Protein AF-A0A2M8FCC1-F1 (afdb_monomer)

Sequence (97 aa):
VIFDVILLGAVLIDGLYLRLGNDFVYLLVPILWIFVQRYFRFTSRKTFIVGISMLLFPPVFLQFNLGQIAENMAVWAYLFLVAGTIQILLELKGSER

pLDDT: mean 80.87, std 10.04, range [47.75, 93.06]

Solvent-accessible surface area (backbone atoms only — not comparable to full-atom values): 5156 Å² total; per-residue (Å²): 106,72,66,56,53,52,52,50,47,51,52,51,47,36,32,73,69,45,87,68,87,44,70,63,58,74,51,50,52,47,52,51,49,48,52,51,35,61,75,69,70,55,62,34,67,57,40,37,52,52,14,58,56,34,56,60,46,24,67,57,30,46,75,72,70,35,54,70,43,16,50,42,26,44,52,51,15,50,48,30,43,52,38,18,53,51,40,46,54,52,52,55,62,58,71,78,110

Foldseek 3Di:
DVVVVVLVVVLLCCLPPDPCPPVVVLPPSLVVVLVVCVVVVPALVVLLVVLVVLLVVLVVCVVVVNNSSSVSSPSVSVSSVVSSVVNVVVVVVVVVD

Secondary structure (DSSP, 8-state):
-HHHHHHHHHHHHHHHT-----HHHHHHHHHHHHHHHHHTT--HHHHHHHHHHHTTHHHHHHHTT-HHHHHHHHHHHHHHHHHHHHHHHHHHHHHT-

Mean predicted aligned error: 6.38 Å

Radius of gyration: 13.98 Å; Cα contacts (8 Å, |Δi|>4): 75; chains: 1; bounding box: 31×23×42 Å

Structure (mmCIF, N/CA/C/O backbone):
data_AF-A0A2M8FCC1-F1
#
_entry.id   AF-A0A2M8FCC1-F1
#
loop_
_atom_site.group_PDB
_atom_site.id
_atom_site.type_symbol
_atom_site.label_atom_id
_atom_site.label_alt_id
_atom_site.label_comp_id
_atom_site.label_asym_id
_atom_site.label_entity_id
_atom_site.label_seq_id
_atom_site.pdbx_PDB_ins_code
_atom_site.Cartn_x
_atom_site.Cartn_y
_atom_site.Cartn_z
_atom_site.occupancy
_atom_site.B_iso_or_equiv
_atom_site.auth_seq_id
_atom_site.auth_comp_id
_atom_site.auth_asym_id
_atom_site.auth_atom_id
_atom_site.pdbx_PDB_model_num
ATOM 1 N N . VAL A 1 1 ? -15.710 2.527 -0.564 1.00 66.00 1 VAL A N 1
ATOM 2 C CA . VAL A 1 1 ? -15.664 1.975 -1.943 1.00 66.00 1 VAL A CA 1
ATOM 3 C C . VAL A 1 1 ? -15.047 2.962 -2.925 1.00 66.00 1 VAL A C 1
ATOM 5 O O . VAL A 1 1 ? -13.931 2.711 -3.340 1.00 66.00 1 VAL A O 1
ATOM 8 N N . ILE A 1 2 ? -15.695 4.086 -3.274 1.00 76.25 2 ILE A N 1
ATOM 9 C CA . ILE A 1 2 ? -15.124 5.057 -4.240 1.00 76.25 2 ILE A CA 1
ATOM 10 C C . ILE A 1 2 ? -13.765 5.593 -3.760 1.00 76.25 2 ILE A C 1
ATOM 12 O O . ILE A 1 2 ? -12.806 5.603 -4.522 1.00 76.25 2 ILE A O 1
ATOM 16 N N . PHE A 1 3 ? -13.655 5.950 -2.476 1.00 75.88 3 PHE A N 1
ATOM 17 C CA . PHE A 1 3 ? -12.397 6.429 -1.893 1.00 75.88 3 PHE A CA 1
ATOM 18 C C . PHE A 1 3 ? -11.284 5.370 -1.918 1.00 75.88 3 PHE A C 1
ATOM 20 O O . PHE A 1 3 ? -10.142 5.685 -2.227 1.00 75.88 3 PHE A O 1
ATOM 27 N N . ASP A 1 4 ? -11.624 4.103 -1.661 1.00 73.25 4 ASP A N 1
ATOM 28 C CA . ASP A 1 4 ? -10.663 2.994 -1.701 1.00 73.25 4 ASP A CA 1
ATOM 29 C C . ASP A 1 4 ? -10.135 2.767 -3.120 1.00 73.25 4 ASP A C 1
ATOM 31 O O . ASP A 1 4 ? -8.945 2.544 -3.302 1.00 73.25 4 ASP A O 1
ATOM 35 N N . VAL A 1 5 ? -11.005 2.869 -4.133 1.00 78.44 5 VAL A N 1
ATOM 36 C CA . VAL A 1 5 ? -10.612 2.763 -5.547 1.00 78.44 5 VAL A CA 1
ATOM 37 C C . VAL A 1 5 ? -9.692 3.915 -5.945 1.00 78.44 5 VAL A C 1
ATOM 39 O O . VAL A 1 5 ? -8.709 3.686 -6.641 1.00 78.44 5 VAL A O 1
ATOM 42 N N . ILE A 1 6 ? -9.966 5.136 -5.473 1.00 82.44 6 ILE A N 1
ATOM 43 C CA . ILE A 1 6 ? -9.106 6.300 -5.725 1.00 82.44 6 ILE A CA 1
ATOM 44 C C . ILE A 1 6 ? -7.732 6.111 -5.072 1.00 82.44 6 ILE A C 1
ATOM 46 O O . ILE A 1 6 ? -6.718 6.319 -5.733 1.00 82.44 6 ILE A O 1
ATOM 50 N N . LEU A 1 7 ? -7.682 5.681 -3.806 1.00 79.62 7 LEU A N 1
ATOM 51 C CA . LEU A 1 7 ? -6.418 5.438 -3.105 1.00 79.62 7 LEU A CA 1
ATOM 52 C C . LEU A 1 7 ? -5.622 4.288 -3.736 1.00 79.62 7 LEU A C 1
ATOM 54 O O . LEU A 1 7 ? -4.422 4.430 -3.943 1.00 79.62 7 LEU A O 1
ATOM 58 N N . LEU A 1 8 ? -6.275 3.179 -4.095 1.00 80.00 8 LEU A N 1
ATOM 59 C CA . LEU A 1 8 ? -5.626 2.073 -4.809 1.00 80.00 8 LEU A CA 1
ATOM 60 C C . LEU A 1 8 ? -5.124 2.507 -6.187 1.00 80.00 8 LEU A C 1
ATOM 62 O O . LEU A 1 8 ? -4.021 2.141 -6.580 1.00 80.00 8 LEU A O 1
ATOM 66 N N . GLY A 1 9 ? -5.906 3.313 -6.906 1.00 81.31 9 GLY A N 1
ATOM 67 C CA . GLY A 1 9 ? -5.491 3.905 -8.172 1.00 81.31 9 GLY A CA 1
ATOM 68 C C . GLY A 1 9 ? -4.254 4.783 -8.003 1.00 81.31 9 GLY A C 1
ATOM 69 O O . GLY A 1 9 ? -3.303 4.629 -8.759 1.00 81.31 9 GLY A O 1
ATOM 70 N N . ALA A 1 10 ? -4.225 5.641 -6.979 1.00 79.44 10 ALA A N 1
ATOM 71 C CA . ALA A 1 10 ? -3.071 6.485 -6.675 1.00 79.44 10 ALA A CA 1
ATOM 72 C C . ALA A 1 10 ? -1.815 5.653 -6.378 1.00 79.44 10 ALA A C 1
ATOM 74 O O . ALA A 1 10 ? -0.766 5.929 -6.943 1.00 79.44 10 ALA A O 1
ATOM 75 N N . VAL A 1 11 ? -1.943 4.595 -5.574 1.00 79.88 11 VAL A N 1
ATOM 76 C CA . VAL A 1 11 ? -0.859 3.645 -5.271 1.00 79.88 11 VAL A CA 1
ATOM 77 C C . VAL A 1 11 ? -0.335 2.954 -6.526 1.00 79.88 11 VAL A C 1
ATOM 79 O O . VAL A 1 11 ? 0.871 2.829 -6.704 1.00 79.88 11 VAL A O 1
ATOM 82 N N . LEU A 1 12 ? -1.226 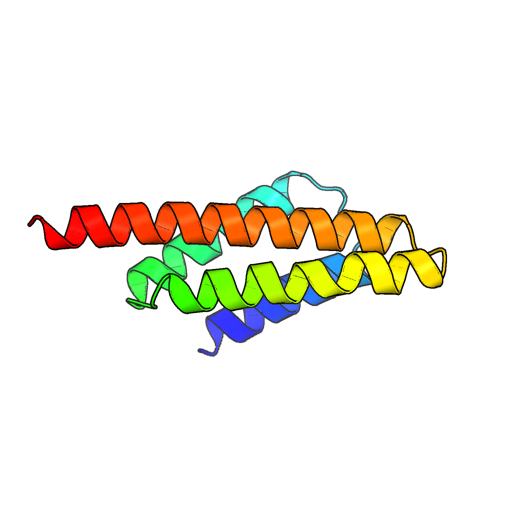2.484 -7.402 1.00 80.69 12 LEU A N 1
ATOM 83 C CA . LEU A 1 12 ? -0.826 1.784 -8.623 1.00 80.69 12 LEU A CA 1
ATOM 84 C C . LEU A 1 12 ? -0.179 2.736 -9.632 1.00 80.69 12 LEU A C 1
ATOM 86 O O . LEU A 1 12 ? 0.817 2.377 -10.253 1.00 80.69 12 LEU A O 1
ATOM 90 N N . ILE A 1 13 ? -0.709 3.953 -9.780 1.00 81.00 13 ILE A N 1
ATOM 91 C CA . ILE A 1 13 ? -0.108 4.995 -10.623 1.00 81.00 13 ILE A CA 1
ATOM 92 C C . ILE A 1 13 ? 1.260 5.393 -10.064 1.00 81.00 13 ILE A C 1
ATOM 94 O O . ILE A 1 13 ? 2.203 5.577 -10.831 1.00 81.00 13 ILE A O 1
ATOM 98 N N . ASP A 1 14 ? 1.392 5.485 -8.743 1.00 77.12 14 ASP A N 1
ATOM 99 C CA . ASP A 1 14 ? 2.659 5.801 -8.099 1.00 77.12 14 ASP A CA 1
ATOM 100 C C . ASP A 1 14 ? 3.693 4.686 -8.278 1.00 77.12 14 ASP A C 1
ATOM 102 O O . ASP A 1 14 ? 4.769 4.914 -8.825 1.00 77.12 14 ASP A O 1
ATOM 106 N N . GLY A 1 15 ? 3.316 3.445 -7.968 1.00 70.88 15 GLY A N 1
ATOM 107 C CA . GLY A 1 15 ? 4.171 2.277 -8.159 1.00 70.88 15 GLY A CA 1
ATOM 108 C C . GLY A 1 15 ? 4.628 2.070 -9.609 1.00 70.88 15 GLY A C 1
ATOM 109 O O . GLY A 1 15 ? 5.748 1.613 -9.819 1.00 70.88 15 GLY A O 1
ATOM 110 N N . LEU A 1 16 ? 3.797 2.414 -10.606 1.00 71.88 16 LEU A N 1
ATOM 111 C CA . LEU A 1 16 ? 4.084 2.180 -12.031 1.00 71.88 16 LEU A CA 1
ATOM 112 C C . LEU A 1 16 ? 4.709 3.371 -12.770 1.00 71.88 16 LEU A C 1
ATOM 114 O O . LEU A 1 16 ? 5.532 3.162 -13.660 1.00 71.88 16 LEU A O 1
ATOM 118 N N . TYR A 1 17 ? 4.287 4.601 -12.471 1.00 66.75 17 TYR A N 1
ATOM 119 C CA . TYR A 1 17 ? 4.557 5.775 -13.313 1.00 66.75 17 TYR A CA 1
ATOM 120 C C . TYR A 1 17 ? 5.247 6.913 -12.575 1.00 66.75 17 TYR A C 1
ATOM 122 O O . TYR A 1 17 ? 6.133 7.562 -13.143 1.00 66.75 17 TYR A O 1
ATOM 130 N N . LEU A 1 18 ? 4.847 7.196 -11.336 1.00 56.31 18 LEU A N 1
ATOM 131 C CA . LEU A 1 18 ? 5.426 8.314 -10.613 1.00 56.31 18 LEU A CA 1
ATOM 132 C C . LEU A 1 18 ? 6.692 7.839 -9.910 1.00 56.31 18 LEU A C 1
ATOM 134 O O . LEU A 1 18 ? 6.673 7.197 -8.871 1.00 56.31 18 LEU A O 1
ATOM 138 N N . ARG A 1 19 ? 7.841 8.273 -10.431 1.00 60.25 19 ARG A N 1
ATOM 139 C CA . ARG A 1 19 ? 9.081 8.356 -9.646 1.00 60.25 19 ARG A CA 1
ATOM 140 C C . ARG A 1 19 ? 8.973 9.456 -8.584 1.00 60.25 19 ARG A C 1
ATOM 142 O O . ARG A 1 19 ? 9.904 10.240 -8.408 1.00 60.25 19 ARG A O 1
ATOM 149 N N . LEU A 1 20 ? 7.835 9.559 -7.901 1.00 55.22 20 LEU A N 1
ATOM 150 C CA . LEU A 1 20 ? 7.714 10.326 -6.677 1.00 55.22 20 LEU A CA 1
ATOM 151 C C . LEU A 1 20 ? 8.468 9.524 -5.612 1.00 55.22 20 LEU A C 1
ATOM 153 O O . LEU A 1 20 ? 7.886 8.938 -4.711 1.00 55.22 20 LEU A O 1
ATOM 157 N N . GLY A 1 21 ? 9.801 9.510 -5.702 1.00 53.38 21 GLY A N 1
ATOM 158 C CA . GLY A 1 21 ? 10.699 9.152 -4.602 1.00 53.38 21 GLY A CA 1
ATOM 159 C C . GLY A 1 21 ? 10.629 10.207 -3.499 1.00 53.38 21 GLY A C 1
ATOM 160 O O . GLY A 1 21 ? 11.645 10.720 -3.051 1.00 53.38 21 GLY A O 1
ATOM 161 N N . ASN A 1 22 ? 9.414 10.627 -3.159 1.00 63.28 22 ASN A N 1
ATOM 162 C CA . ASN A 1 22 ? 9.123 11.610 -2.152 1.00 63.28 22 ASN A CA 1
ATOM 163 C C . ASN A 1 22 ? 8.542 10.837 -0.976 1.00 63.28 22 ASN A C 1
ATOM 165 O O . ASN A 1 22 ? 7.363 10.479 -0.981 1.00 63.28 22 ASN A O 1
ATOM 169 N N . ASP A 1 23 ? 9.393 10.572 0.013 1.00 71.50 23 ASP A N 1
ATOM 170 C CA . ASP A 1 23 ? 9.099 9.802 1.229 1.00 71.50 23 ASP A CA 1
ATOM 171 C C . ASP A 1 23 ? 7.796 10.235 1.918 1.00 71.50 23 ASP A C 1
ATOM 173 O O . ASP A 1 23 ? 7.116 9.440 2.569 1.00 71.50 23 ASP A O 1
ATOM 177 N N . PHE A 1 24 ? 7.390 11.492 1.715 1.00 75.06 24 PHE A N 1
ATOM 178 C CA . PHE A 1 24 ? 6.111 12.012 2.175 1.00 75.06 24 PHE A CA 1
ATOM 179 C C . PHE A 1 24 ? 4.897 11.263 1.617 1.00 75.06 24 PHE A C 1
ATOM 181 O O . PHE A 1 24 ? 3.962 11.015 2.373 1.00 75.06 24 PHE A O 1
ATOM 188 N N . VAL A 1 25 ? 4.878 10.883 0.336 1.00 76.94 25 VAL A N 1
ATOM 189 C CA . VAL A 1 25 ? 3.728 10.190 -0.281 1.00 76.94 25 VAL A CA 1
ATOM 190 C C . VAL A 1 25 ? 3.553 8.801 0.334 1.00 76.94 25 VAL A C 1
ATOM 192 O O . VAL A 1 25 ? 2.441 8.431 0.721 1.00 76.94 25 VAL A O 1
ATOM 195 N N . TYR A 1 26 ? 4.665 8.089 0.525 1.00 75.94 26 TYR A N 1
ATOM 196 C CA . TYR A 1 26 ? 4.707 6.783 1.183 1.00 75.94 26 TYR A CA 1
ATOM 197 C C . TYR A 1 26 ? 4.231 6.821 2.637 1.00 75.94 26 TYR A C 1
ATOM 199 O O . TYR A 1 26 ? 3.740 5.819 3.142 1.00 75.94 26 TYR A O 1
ATOM 207 N N . LEU A 1 27 ? 4.325 7.963 3.317 1.00 77.50 27 LEU A N 1
ATOM 208 C CA . LEU A 1 27 ? 3.789 8.143 4.668 1.00 77.50 27 LEU A CA 1
ATOM 209 C C . LEU A 1 27 ? 2.318 8.564 4.668 1.00 77.50 27 LEU A C 1
ATOM 211 O O . LEU A 1 27 ? 1.512 8.044 5.441 1.00 77.50 27 LEU A O 1
ATOM 215 N N . LEU A 1 28 ? 1.954 9.511 3.805 1.00 82.19 28 LEU A N 1
ATOM 216 C CA . LEU A 1 28 ? 0.643 10.158 3.834 1.00 82.19 28 LEU A CA 1
ATOM 217 C C . LEU A 1 28 ? -0.465 9.201 3.373 1.00 82.19 28 LEU A C 1
ATOM 219 O O . LEU A 1 28 ? -1.532 9.142 3.988 1.00 82.19 28 LEU A O 1
ATOM 223 N N . VAL A 1 29 ? -0.206 8.402 2.336 1.00 82.12 29 VAL A N 1
ATOM 224 C CA . VAL A 1 29 ? -1.208 7.491 1.764 1.00 82.12 29 VAL A CA 1
ATOM 225 C C . VAL A 1 29 ? -1.595 6.359 2.724 1.00 82.12 29 VAL A C 1
ATOM 227 O O . VAL A 1 29 ? -2.797 6.170 2.917 1.00 82.12 29 VAL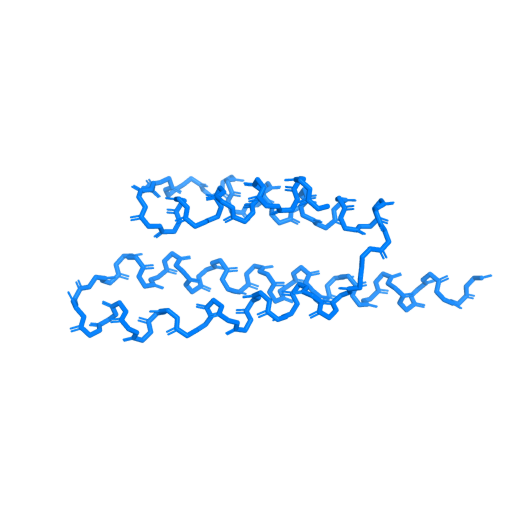 A O 1
ATOM 230 N N . PRO A 1 30 ? -0.674 5.638 3.398 1.00 80.75 30 PRO A N 1
ATOM 231 C CA . PRO A 1 30 ? -1.056 4.624 4.383 1.00 80.75 30 PRO A CA 1
ATOM 232 C C . PRO A 1 30 ? -1.779 5.213 5.594 1.00 80.75 30 PRO A C 1
ATOM 234 O O . PRO A 1 30 ? -2.715 4.599 6.104 1.00 80.75 30 PRO A O 1
ATOM 237 N N . ILE A 1 31 ? -1.400 6.415 6.042 1.00 84.44 31 ILE A N 1
ATOM 238 C CA . ILE A 1 31 ? -2.094 7.101 7.142 1.00 84.44 31 ILE A CA 1
ATOM 239 C C . ILE A 1 31 ? -3.542 7.408 6.745 1.00 84.44 31 ILE A C 1
ATOM 241 O O . ILE A 1 31 ? -4.469 7.076 7.490 1.00 84.44 31 ILE A O 1
ATOM 245 N N . LEU A 1 32 ? -3.751 7.987 5.557 1.00 83.94 32 LEU A N 1
ATOM 246 C CA . LEU A 1 32 ? -5.090 8.237 5.020 1.00 83.94 32 LEU A CA 1
ATOM 247 C C . LEU A 1 32 ? -5.870 6.937 4.829 1.00 83.94 32 LEU A C 1
ATOM 249 O O . LEU A 1 32 ? -7.044 6.880 5.190 1.00 83.94 32 LEU A O 1
ATOM 253 N N . TRP A 1 33 ? -5.221 5.882 4.333 1.00 84.12 33 TRP A N 1
ATOM 254 C CA . TRP A 1 33 ? -5.826 4.562 4.179 1.00 84.12 33 TRP A CA 1
ATOM 255 C C . TRP A 1 33 ? -6.349 4.026 5.512 1.00 84.12 33 TRP A C 1
ATOM 257 O O . TRP A 1 33 ? -7.518 3.657 5.618 1.00 84.12 33 TRP A O 1
ATOM 267 N N . ILE A 1 34 ? -5.521 4.038 6.561 1.00 82.00 34 ILE A N 1
ATOM 268 C CA . ILE A 1 34 ? -5.919 3.601 7.905 1.00 82.00 34 ILE A CA 1
ATOM 269 C C . ILE A 1 34 ? -7.079 4.456 8.429 1.00 82.00 34 ILE A C 1
ATOM 271 O O . ILE A 1 34 ? -8.036 3.908 8.979 1.00 82.00 34 ILE A O 1
ATOM 275 N N . PHE A 1 35 ? -7.027 5.778 8.243 1.00 83.38 35 PHE A N 1
ATOM 276 C CA . PHE A 1 35 ? -8.064 6.692 8.726 1.00 83.38 35 PHE A CA 1
ATOM 277 C C . PHE A 1 35 ? -9.419 6.454 8.045 1.00 83.38 35 PHE A C 1
ATOM 279 O O . PHE A 1 35 ? -10.447 6.339 8.716 1.00 83.38 35 PHE A O 1
ATOM 286 N N . VAL A 1 36 ? -9.415 6.308 6.719 1.00 79.50 36 VAL A N 1
ATOM 287 C CA . VAL A 1 36 ? -10.608 6.013 5.914 1.00 79.50 36 VAL A CA 1
ATOM 288 C C . VAL A 1 36 ? -11.189 4.666 6.314 1.00 79.50 36 VAL A C 1
ATOM 290 O O . VAL A 1 36 ? -12.370 4.568 6.633 1.00 79.50 36 VAL A O 1
ATOM 293 N N . GLN A 1 37 ? -10.358 3.629 6.368 1.00 75.94 37 GLN A N 1
ATOM 294 C CA . GLN A 1 37 ? -10.802 2.275 6.693 1.00 75.94 37 GLN A CA 1
ATOM 295 C C . GLN A 1 37 ? -11.384 2.197 8.109 1.00 75.94 37 GLN A C 1
ATOM 297 O O . GLN A 1 37 ? -12.405 1.539 8.320 1.00 75.94 37 GLN A O 1
ATOM 302 N N . ARG A 1 38 ? -10.816 2.957 9.057 1.00 73.44 38 ARG A N 1
ATOM 303 C CA . ARG A 1 38 ? -11.367 3.110 10.408 1.00 73.44 38 ARG A CA 1
ATOM 304 C C . ARG A 1 38 ? -12.734 3.795 10.406 1.00 73.44 38 ARG A C 1
ATOM 306 O O . ARG A 1 38 ? -13.637 3.326 11.095 1.00 73.44 38 ARG A O 1
ATOM 313 N N . TYR A 1 39 ? -12.899 4.883 9.653 1.00 75.69 39 TYR A N 1
ATOM 314 C CA . TYR A 1 39 ? -14.170 5.614 9.587 1.00 75.69 39 TYR A CA 1
ATOM 315 C C . TYR A 1 39 ? -15.278 4.781 8.924 1.00 75.69 39 TYR A C 1
ATOM 317 O O . TYR A 1 39 ? -16.409 4.747 9.402 1.00 75.69 39 TYR A O 1
ATOM 325 N N . PHE A 1 40 ? -14.936 4.041 7.867 1.00 68.19 40 PHE A N 1
ATOM 326 C CA . PHE A 1 40 ? -15.876 3.209 7.114 1.00 68.19 40 PHE A CA 1
ATOM 327 C C . PHE A 1 40 ? -16.052 1.783 7.676 1.00 68.19 40 PHE A C 1
ATOM 329 O O . PHE A 1 40 ? -16.753 0.982 7.056 1.00 68.19 40 PHE A O 1
ATOM 336 N N . ARG A 1 41 ? -15.459 1.459 8.841 1.00 66.94 41 ARG A N 1
ATOM 337 C CA . ARG A 1 41 ? -15.500 0.128 9.494 1.00 66.94 41 ARG A CA 1
ATOM 338 C C . ARG A 1 41 ? -15.139 -1.028 8.555 1.00 66.94 41 ARG A C 1
ATOM 340 O O . ARG A 1 41 ? -15.757 -2.093 8.587 1.00 66.94 41 ARG A O 1
ATOM 347 N N . PHE A 1 42 ? -14.172 -0.814 7.674 1.00 64.12 42 PHE A N 1
ATOM 348 C CA . PHE A 1 42 ? -13.727 -1.878 6.788 1.00 64.12 42 PHE A CA 1
ATOM 349 C C . PHE A 1 42 ? -12.819 -2.862 7.529 1.00 64.12 42 PHE A C 1
ATOM 351 O O . PHE A 1 42 ? -12.000 -2.468 8.350 1.00 64.12 42 PHE A O 1
ATOM 358 N N . THR A 1 43 ? -12.963 -4.143 7.189 1.00 75.50 43 THR A N 1
ATOM 359 C CA . THR A 1 43 ? -12.202 -5.242 7.785 1.00 75.50 43 THR A CA 1
ATOM 360 C C . THR A 1 43 ? -10.735 -5.196 7.363 1.00 75.50 43 THR A C 1
ATOM 362 O O . THR A 1 43 ? -10.439 -5.238 6.161 1.00 75.50 43 THR A O 1
ATOM 365 N N . SER A 1 44 ? -9.836 -5.259 8.345 1.00 79.19 44 SER A N 1
ATOM 366 C CA . SER A 1 44 ? -8.381 -5.448 8.203 1.00 79.19 44 SER A CA 1
ATOM 367 C C . SER A 1 44 ? -7.990 -6.502 7.154 1.00 79.19 44 SER A C 1
ATOM 369 O O . SER A 1 44 ? -7.030 -6.331 6.398 1.00 79.19 44 SE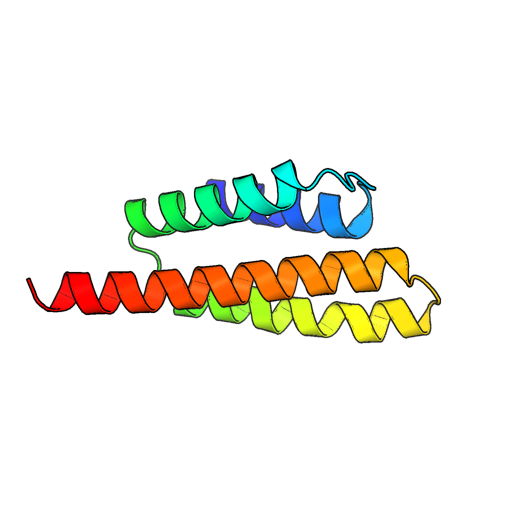R A O 1
ATOM 371 N N . ARG A 1 45 ? -8.802 -7.559 7.014 1.00 83.69 45 ARG A N 1
ATOM 372 C CA . ARG A 1 45 ? -8.660 -8.613 5.995 1.00 83.69 45 ARG A CA 1
ATOM 373 C C . ARG A 1 45 ? -8.516 -8.081 4.562 1.00 83.69 45 ARG A C 1
ATOM 375 O O . ARG A 1 45 ? -7.731 -8.635 3.798 1.00 83.69 45 ARG A O 1
ATOM 382 N N . LYS A 1 46 ? -9.247 -7.029 4.176 1.00 82.56 46 LYS A N 1
ATOM 383 C CA . LYS A 1 46 ? -9.170 -6.465 2.812 1.00 82.56 46 LYS A CA 1
ATOM 384 C C . LYS A 1 46 ? -7.822 -5.792 2.562 1.00 82.56 46 LYS A C 1
ATOM 386 O O . LYS A 1 46 ? -7.228 -6.010 1.512 1.00 82.56 46 LYS A O 1
ATOM 391 N N . THR A 1 47 ? -7.318 -5.049 3.543 1.00 86.38 47 THR A N 1
ATOM 392 C CA . THR A 1 47 ? -6.000 -4.403 3.487 1.00 86.38 47 THR A CA 1
ATOM 393 C C . THR A 1 47 ? -4.878 -5.434 3.351 1.00 86.38 47 THR A C 1
ATOM 395 O O . THR A 1 47 ? -3.987 -5.263 2.523 1.00 86.38 47 THR A O 1
ATOM 398 N N . PHE A 1 48 ? -4.964 -6.556 4.076 1.00 88.12 48 PHE A N 1
ATOM 399 C CA . PHE A 1 48 ? -4.018 -7.666 3.918 1.00 88.12 48 PHE A CA 1
ATOM 400 C C . PHE A 1 48 ? -4.079 -8.312 2.534 1.00 88.12 48 PHE A C 1
ATOM 402 O O . PHE A 1 48 ? -3.033 -8.573 1.948 1.00 88.12 48 PHE A O 1
ATOM 409 N N . ILE A 1 49 ? -5.277 -8.543 1.986 1.00 90.44 49 ILE A N 1
ATOM 410 C CA . ILE A 1 49 ? -5.421 -9.097 0.630 1.00 90.44 49 ILE A CA 1
ATOM 411 C C . ILE A 1 49 ? -4.747 -8.180 -0.394 1.00 90.44 49 ILE A C 1
ATOM 413 O O . ILE A 1 49 ? -4.020 -8.677 -1.252 1.00 90.44 49 ILE A O 1
ATOM 417 N N . VAL A 1 50 ? -4.931 -6.860 -0.284 1.00 87.69 50 VAL A N 1
ATOM 418 C CA . VAL A 1 50 ? -4.260 -5.884 -1.159 1.00 87.69 50 VAL A CA 1
ATOM 419 C C . VAL A 1 50 ? -2.740 -5.976 -1.012 1.00 87.69 50 VAL A C 1
ATOM 421 O O . VAL A 1 50 ? -2.053 -6.145 -2.016 1.00 87.69 50 VAL A O 1
ATOM 424 N N . GLY A 1 51 ? -2.214 -5.936 0.216 1.00 89.56 51 GLY A N 1
ATOM 425 C CA . GLY A 1 51 ? -0.769 -6.004 0.464 1.00 89.56 51 GLY A CA 1
ATOM 426 C C . GLY A 1 51 ? -0.125 -7.301 -0.041 1.00 89.56 51 GLY A C 1
ATOM 427 O O . GLY A 1 51 ? 0.903 -7.262 -0.713 1.00 89.56 51 GLY A O 1
ATOM 428 N N . ILE A 1 52 ? -0.760 -8.452 0.201 1.00 91.69 52 ILE A N 1
ATOM 429 C CA . ILE A 1 52 ? -0.285 -9.759 -0.286 1.00 91.69 52 ILE A CA 1
ATOM 430 C C . ILE A 1 52 ? -0.363 -9.837 -1.814 1.00 91.69 52 ILE A C 1
ATOM 432 O O . ILE A 1 52 ? 0.550 -10.351 -2.451 1.00 91.69 52 ILE A O 1
ATOM 436 N N . SER A 1 53 ? -1.425 -9.302 -2.418 1.00 89.25 53 SER A N 1
ATOM 437 C CA . SER A 1 53 ? -1.536 -9.251 -3.881 1.00 89.25 53 SER A CA 1
ATOM 438 C C . SER A 1 53 ? -0.446 -8.362 -4.482 1.00 89.25 53 SER A C 1
ATOM 440 O O . SER A 1 53 ? 0.109 -8.699 -5.525 1.00 89.25 53 SER A O 1
ATOM 442 N N . MET A 1 54 ? -0.085 -7.263 -3.806 1.00 86.62 54 MET A N 1
ATOM 443 C CA . MET A 1 54 ? 0.998 -6.385 -4.250 1.00 86.62 54 MET A CA 1
ATOM 444 C C . MET A 1 54 ? 2.371 -7.073 -4.241 1.00 86.62 54 MET A C 1
ATOM 446 O O . MET A 1 54 ? 3.175 -6.822 -5.134 1.00 86.62 54 MET A O 1
ATOM 450 N N . LEU A 1 55 ? 2.625 -8.003 -3.313 1.00 90.94 55 LEU A N 1
ATOM 451 C CA . LEU A 1 55 ? 3.863 -8.800 -3.261 1.00 90.94 55 LEU A CA 1
ATOM 452 C C . LEU A 1 55 ? 4.092 -9.692 -4.491 1.00 90.94 55 LEU A C 1
ATOM 454 O O . LEU A 1 55 ? 5.221 -10.116 -4.732 1.00 90.94 55 LEU A O 1
ATOM 458 N N . LEU A 1 56 ? 3.053 -9.968 -5.284 1.00 91.44 56 LEU A N 1
ATOM 459 C CA . LEU A 1 56 ? 3.181 -10.763 -6.507 1.00 91.44 56 LEU A CA 1
ATOM 460 C C . LEU A 1 56 ? 3.783 -9.964 -7.671 1.00 91.44 56 LEU A C 1
ATOM 462 O O . LEU A 1 56 ? 4.303 -10.559 -8.612 1.00 91.44 56 LEU A O 1
ATOM 466 N N . PHE A 1 57 ? 3.747 -8.631 -7.619 1.00 87.75 57 PHE A N 1
ATOM 467 C CA . PHE A 1 57 ? 4.239 -7.779 -8.701 1.00 87.75 57 PHE A CA 1
ATOM 468 C C . PHE A 1 57 ? 5.770 -7.633 -8.764 1.00 87.75 57 PHE A C 1
ATOM 470 O O . PHE A 1 57 ? 6.304 -7.735 -9.870 1.00 87.75 57 PHE A O 1
ATOM 477 N N . PRO A 1 58 ? 6.512 -7.436 -7.652 1.00 90.94 58 PRO A N 1
ATOM 478 C CA . PRO A 1 58 ? 7.969 -7.331 -7.680 1.00 90.94 58 PRO A CA 1
ATOM 479 C C . PRO A 1 58 ? 8.689 -8.444 -8.459 1.00 90.94 58 PRO A C 1
ATOM 481 O O . PRO A 1 58 ? 9.495 -8.101 -9.326 1.00 90.94 58 PRO A O 1
ATOM 484 N N . PRO A 1 59 ? 8.407 -9.752 -8.258 1.00 91.75 59 PRO A N 1
ATOM 485 C CA . PRO A 1 59 ? 9.093 -10.796 -9.021 1.00 91.75 59 PRO A CA 1
ATOM 486 C C . PRO A 1 59 ? 8.790 -10.727 -10.524 1.00 91.75 59 PRO A C 1
ATOM 488 O O . PRO A 1 59 ? 9.677 -10.999 -11.327 1.00 91.75 59 PRO A O 1
ATOM 491 N N . VAL A 1 60 ? 7.580 -10.313 -10.917 1.00 90.88 60 VAL A N 1
ATOM 492 C CA . VAL A 1 60 ? 7.219 -10.116 -12.330 1.00 90.88 60 VAL A CA 1
ATOM 493 C C . VAL A 1 60 ? 8.025 -8.962 -12.923 1.00 90.88 60 VAL A C 1
ATOM 495 O O . VAL A 1 60 ? 8.639 -9.122 -13.971 1.00 90.88 60 VAL A O 1
ATOM 498 N N . PHE A 1 61 ? 8.097 -7.816 -12.243 1.00 88.25 61 PHE A N 1
ATOM 499 C CA . PHE A 1 61 ? 8.840 -6.653 -12.740 1.00 88.25 61 PHE A CA 1
ATOM 500 C C . PHE A 1 61 ? 10.356 -6.874 -12.788 1.00 88.25 61 PHE A C 1
ATOM 502 O O . PHE A 1 61 ? 11.013 -6.400 -13.718 1.00 88.25 61 PHE A O 1
ATOM 509 N N . LEU A 1 62 ? 10.908 -7.649 -11.851 1.00 89.25 62 LEU A N 1
ATOM 510 C CA . LEU A 1 62 ? 12.318 -8.041 -11.880 1.00 89.25 62 LEU A CA 1
ATOM 511 C C . LEU A 1 62 ? 12.662 -8.893 -13.108 1.00 89.25 62 LEU A C 1
ATOM 513 O O . LEU A 1 62 ? 13.734 -8.703 -13.677 1.00 89.25 62 LEU A O 1
ATOM 517 N N . GLN A 1 63 ? 11.754 -9.759 -13.582 1.00 93.06 63 GLN A N 1
ATOM 518 C CA . GLN A 1 63 ? 11.978 -10.534 -14.814 1.00 93.06 63 GLN A CA 1
ATOM 519 C C . GLN A 1 63 ? 12.134 -9.648 -16.060 1.00 93.06 63 GLN A C 1
ATOM 521 O O . GLN A 1 63 ? 12.835 -10.026 -16.996 1.00 93.06 63 GLN A O 1
ATOM 526 N N . PHE A 1 64 ? 11.533 -8.456 -16.065 1.00 91.94 64 PHE A N 1
ATOM 527 C CA . PHE A 1 64 ? 11.635 -7.486 -17.160 1.00 91.94 64 PHE A CA 1
ATOM 528 C C . PHE A 1 64 ? 12.742 -6.436 -16.950 1.00 91.94 64 PHE A C 1
ATOM 530 O O . PHE A 1 64 ? 12.772 -5.438 -17.666 1.00 91.94 64 PHE A O 1
ATOM 537 N N . ASN A 1 65 ? 13.651 -6.635 -15.983 1.00 89.25 65 ASN A N 1
ATOM 538 C CA . ASN A 1 65 ? 14.684 -5.664 -15.586 1.00 89.25 65 ASN A CA 1
ATOM 539 C C . ASN A 1 65 ? 14.128 -4.295 -15.137 1.00 89.25 65 ASN A C 1
ATOM 541 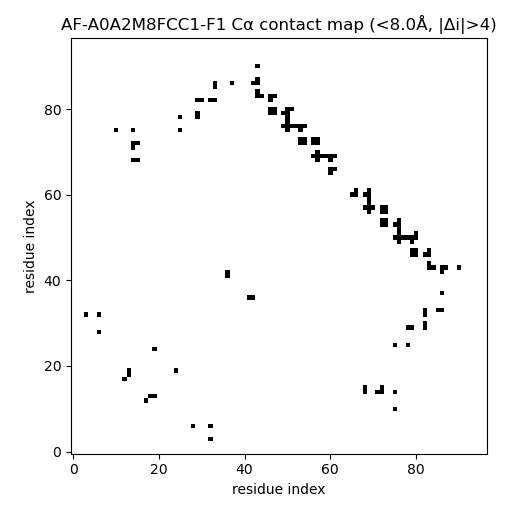O O . ASN A 1 65 ? 14.822 -3.279 -15.188 1.00 89.25 65 ASN A O 1
ATOM 545 N N . LEU A 1 66 ? 12.883 -4.247 -14.652 1.00 86.56 66 LEU A N 1
ATOM 546 C CA . LEU A 1 66 ? 12.242 -3.031 -14.143 1.00 86.56 66 LEU A CA 1
ATOM 547 C C . LEU A 1 66 ? 12.474 -2.886 -12.629 1.00 86.56 66 LEU A C 1
ATOM 549 O O . LEU A 1 66 ? 11.524 -2.799 -11.851 1.00 86.56 66 LEU A O 1
ATOM 553 N N . GLY A 1 67 ? 13.747 -2.864 -12.211 1.00 85.25 67 GLY A N 1
ATOM 554 C CA . GLY A 1 67 ? 14.153 -2.884 -10.796 1.00 85.25 67 GLY A CA 1
ATOM 555 C C . GLY A 1 67 ? 13.496 -1.792 -9.945 1.00 85.25 67 GLY A C 1
ATOM 556 O O . GLY A 1 67 ? 12.914 -2.090 -8.910 1.00 85.25 67 GLY A O 1
ATOM 557 N N . GLN A 1 68 ? 13.465 -0.553 -10.442 1.00 83.31 68 GLN A N 1
ATOM 558 C CA . GLN A 1 68 ? 12.840 0.570 -9.731 1.00 83.31 68 GLN A CA 1
ATOM 559 C C . GLN A 1 68 ? 11.341 0.355 -9.462 1.00 83.31 68 GLN A C 1
ATOM 561 O O . GLN A 1 68 ? 10.845 0.673 -8.386 1.00 83.31 68 GLN A O 1
ATOM 566 N N . ILE A 1 69 ? 10.606 -0.177 -10.443 1.00 84.50 69 ILE A N 1
ATOM 567 C CA . ILE A 1 69 ? 9.162 -0.431 -10.316 1.00 84.50 69 ILE A CA 1
ATOM 568 C C . ILE A 1 69 ? 8.932 -1.579 -9.330 1.00 84.50 69 ILE A C 1
ATOM 570 O O . ILE A 1 69 ? 8.024 -1.519 -8.503 1.00 84.50 69 ILE A O 1
ATOM 574 N N . ALA A 1 70 ? 9.782 -2.608 -9.383 1.00 88.06 70 ALA A N 1
ATOM 575 C CA . ALA A 1 70 ? 9.732 -3.720 -8.444 1.00 88.06 70 ALA A CA 1
ATOM 576 C C . ALA A 1 70 ? 9.959 -3.259 -6.995 1.00 88.06 70 ALA A C 1
ATOM 578 O O . ALA A 1 70 ? 9.212 -3.668 -6.106 1.00 88.06 70 ALA A O 1
ATOM 579 N N . GLU A 1 71 ? 10.940 -2.383 -6.766 1.00 87.38 71 GLU A N 1
ATOM 580 C CA . GLU A 1 71 ? 11.213 -1.789 -5.453 1.00 87.38 71 GLU A CA 1
ATOM 581 C C . GLU A 1 71 ? 10.030 -0.960 -4.949 1.00 87.38 71 GLU A C 1
ATOM 583 O O . GLU A 1 71 ? 9.546 -1.202 -3.844 1.00 87.38 71 GLU A O 1
ATOM 588 N N . ASN A 1 72 ? 9.495 -0.051 -5.773 1.00 85.94 72 ASN A N 1
ATOM 589 C CA . ASN A 1 72 ? 8.345 0.776 -5.396 1.00 85.94 72 ASN A CA 1
ATOM 590 C C . ASN A 1 72 ? 7.126 -0.088 -5.027 1.00 85.94 72 ASN A C 1
ATOM 592 O O . ASN A 1 72 ? 6.461 0.146 -4.018 1.00 85.94 72 ASN A O 1
ATOM 596 N N . MET A 1 73 ? 6.851 -1.133 -5.813 1.00 87.31 73 MET A N 1
ATOM 597 C CA . MET A 1 73 ? 5.766 -2.076 -5.531 1.00 87.31 73 MET A CA 1
ATOM 598 C C . MET A 1 73 ? 5.997 -2.867 -4.239 1.00 87.31 73 MET A C 1
ATOM 600 O O . MET A 1 73 ? 5.045 -3.111 -3.496 1.00 87.31 73 MET A O 1
ATOM 604 N N . ALA A 1 74 ? 7.244 -3.239 -3.938 1.00 90.19 74 ALA A N 1
ATOM 605 C CA . ALA A 1 74 ? 7.592 -3.911 -2.688 1.00 90.19 74 ALA A CA 1
ATOM 606 C C . ALA A 1 74 ? 7.396 -2.990 -1.472 1.00 90.19 74 ALA A C 1
ATOM 608 O O . ALA A 1 74 ? 6.856 -3.430 -0.454 1.00 90.19 74 ALA A O 1
ATOM 609 N N . VAL A 1 75 ? 7.761 -1.707 -1.593 1.00 89.50 75 VAL A N 1
ATOM 610 C CA . VAL A 1 75 ? 7.511 -0.687 -0.562 1.00 89.50 75 VAL A CA 1
ATOM 611 C C . VAL A 1 75 ? 6.014 -0.534 -0.317 1.00 89.50 75 VAL A C 1
ATOM 613 O O . VAL A 1 75 ? 5.571 -0.622 0.827 1.00 89.50 75 VAL A O 1
ATOM 616 N N . TRP A 1 76 ? 5.210 -0.383 -1.372 1.00 88.88 76 TRP A N 1
ATOM 617 C CA . TRP A 1 76 ? 3.758 -0.301 -1.226 1.00 88.88 76 TRP A CA 1
ATOM 618 C C . TRP A 1 76 ? 3.173 -1.550 -0.568 1.00 88.88 76 TRP A C 1
ATOM 620 O O . TRP A 1 76 ? 2.396 -1.429 0.380 1.00 88.88 76 TRP A O 1
ATOM 630 N N . ALA A 1 77 ? 3.592 -2.743 -0.994 1.00 91.50 77 ALA A N 1
ATOM 631 C CA . ALA A 1 77 ? 3.155 -3.987 -0.372 1.00 91.50 77 ALA A CA 1
ATOM 632 C C . ALA A 1 77 ? 3.464 -4.011 1.135 1.00 91.50 77 ALA A C 1
ATOM 634 O 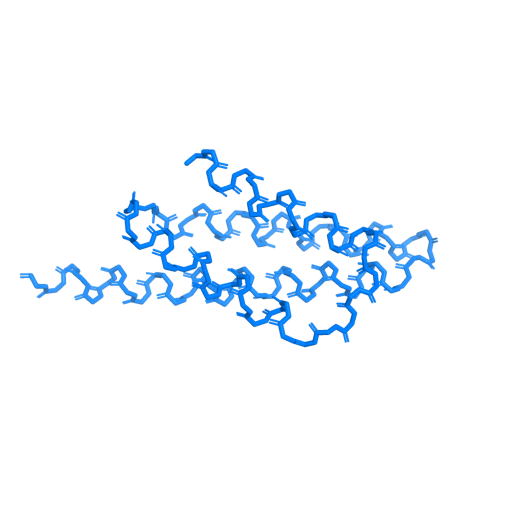O . ALA A 1 77 ? 2.579 -4.306 1.941 1.00 91.50 77 ALA A O 1
ATOM 635 N N . TYR A 1 78 ? 4.684 -3.626 1.525 1.00 91.00 78 TYR A N 1
ATOM 636 C CA . TYR A 1 78 ? 5.077 -3.498 2.928 1.00 91.00 78 TYR A CA 1
ATOM 637 C C . TYR A 1 78 ? 4.178 -2.513 3.690 1.00 91.00 78 TYR A C 1
ATOM 639 O O . TYR A 1 78 ? 3.646 -2.856 4.747 1.00 91.00 78 TYR A O 1
ATOM 647 N N . LEU A 1 79 ? 3.938 -1.321 3.138 1.00 90.44 79 LEU A N 1
ATOM 648 C CA . LEU A 1 79 ? 3.098 -0.301 3.769 1.00 90.44 79 LEU A CA 1
ATOM 649 C C . LEU A 1 79 ? 1.656 -0.779 3.979 1.00 90.44 79 LEU A C 1
ATOM 651 O O . LEU A 1 79 ? 1.077 -0.524 5.036 1.00 90.44 79 LEU A O 1
ATOM 655 N N . PHE A 1 80 ? 1.084 -1.519 3.025 1.00 89.88 80 PHE A N 1
ATOM 656 C CA . PHE A 1 80 ? -0.244 -2.117 3.186 1.00 89.88 80 PHE A CA 1
ATOM 657 C C . PHE A 1 80 ? -0.273 -3.199 4.264 1.00 89.88 80 PHE A C 1
ATOM 659 O O . PHE A 1 80 ? -1.228 -3.257 5.038 1.00 89.88 80 PHE A O 1
ATOM 666 N N . LEU A 1 81 ? 0.764 -4.030 4.370 1.00 91.44 81 LEU A N 1
ATOM 667 C CA . LEU A 1 81 ? 0.853 -5.034 5.435 1.00 91.44 81 LEU A CA 1
ATOM 668 C C . LEU A 1 81 ? 0.983 -4.386 6.820 1.00 91.44 81 LEU A C 1
ATOM 670 O O . LEU A 1 81 ? 0.310 -4.807 7.766 1.00 91.44 81 LEU A O 1
ATOM 674 N N . VAL A 1 82 ? 1.782 -3.321 6.937 1.00 91.31 82 VAL A N 1
ATOM 675 C CA . VAL A 1 82 ? 1.880 -2.523 8.169 1.00 91.31 82 VAL A CA 1
ATOM 676 C C . VAL A 1 82 ? 0.531 -1.884 8.497 1.00 91.31 82 VAL A C 1
ATOM 678 O O . VAL A 1 82 ? 0.056 -1.998 9.627 1.00 91.31 82 VAL A O 1
ATOM 681 N N . ALA A 1 83 ? -0.136 -1.277 7.513 1.00 89.00 83 ALA A N 1
ATOM 682 C CA . ALA A 1 83 ? -1.456 -0.682 7.698 1.00 89.00 83 ALA A CA 1
ATOM 683 C C . ALA A 1 83 ? -2.504 -1.716 8.138 1.00 89.00 83 ALA A C 1
ATOM 685 O O . ALA A 1 83 ? -3.268 -1.450 9.066 1.00 89.00 83 ALA A O 1
ATOM 686 N N . GLY A 1 84 ? -2.511 -2.908 7.534 1.00 88.88 84 GLY A N 1
ATOM 687 C CA . GLY A 1 84 ? -3.378 -4.018 7.935 1.00 88.88 84 GLY A CA 1
ATOM 688 C C . GLY A 1 84 ? -3.097 -4.490 9.364 1.00 88.88 84 GLY A C 1
ATOM 689 O O . GLY A 1 84 ? -4.029 -4.736 10.130 1.00 88.88 84 GLY A O 1
ATOM 690 N N . THR A 1 85 ? -1.823 -4.528 9.760 1.00 90.31 85 THR A N 1
ATOM 691 C CA . THR A 1 85 ? -1.408 -4.852 11.135 1.00 90.31 85 THR A CA 1
ATOM 692 C C . THR A 1 85 ? -1.869 -3.785 12.133 1.00 90.31 85 THR A C 1
ATOM 694 O O . THR A 1 85 ? -2.360 -4.100 13.212 1.00 90.31 85 THR A O 1
ATOM 697 N N . ILE A 1 86 ? -1.791 -2.500 11.787 1.00 88.62 86 ILE A N 1
ATOM 698 C CA . ILE A 1 86 ? -2.332 -1.438 12.648 1.00 88.62 86 ILE A CA 1
ATOM 699 C C . ILE A 1 86 ? -3.857 -1.565 12.756 1.00 88.62 86 ILE A C 1
ATOM 701 O O . ILE A 1 86 ? -4.411 -1.440 13.847 1.00 88.62 86 ILE A O 1
ATOM 705 N N . GLN A 1 87 ? -4.543 -1.845 11.646 1.00 86.19 87 GLN A N 1
ATOM 706 C CA . GLN A 1 87 ? -5.995 -2.023 11.631 1.00 86.19 87 GLN A CA 1
ATOM 707 C C . GLN A 1 87 ? -6.443 -3.180 12.524 1.00 86.19 87 GLN A C 1
ATOM 709 O O . GLN A 1 87 ? -7.3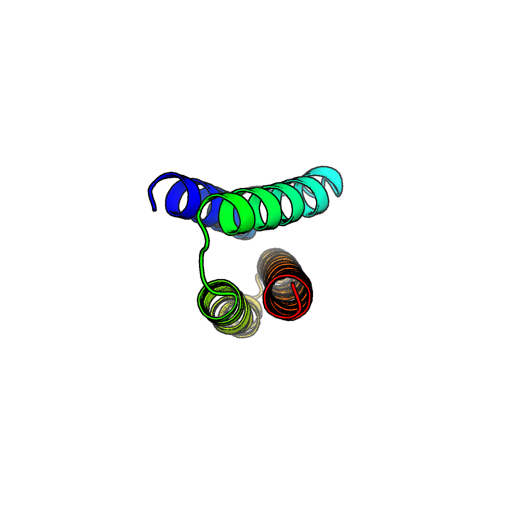65 -2.981 13.308 1.00 86.19 87 GLN A O 1
ATOM 714 N N . ILE A 1 88 ? -5.774 -4.340 12.480 1.00 87.75 88 ILE A N 1
ATOM 715 C CA . ILE A 1 88 ? -6.161 -5.478 13.329 1.00 87.75 88 ILE A CA 1
ATOM 716 C C . ILE A 1 88 ? -5.976 -5.162 14.820 1.00 87.75 88 ILE A C 1
ATOM 718 O O . ILE A 1 88 ? -6.841 -5.480 15.631 1.00 87.75 88 ILE A O 1
ATOM 722 N N . LEU A 1 89 ? -4.905 -4.448 15.188 1.00 87.44 89 LEU A N 1
ATOM 723 C CA . LEU A 1 89 ? -4.687 -4.000 16.568 1.00 87.44 89 LEU A CA 1
ATOM 724 C C . LEU A 1 89 ? -5.767 -3.008 17.029 1.00 87.44 89 LEU A C 1
ATOM 726 O O . LEU A 1 89 ? -6.218 -3.059 18.175 1.00 87.44 89 LEU A O 1
ATOM 730 N N . LEU A 1 90 ? -6.198 -2.106 16.142 1.00 84.50 90 LEU A N 1
ATOM 731 C CA . LEU A 1 90 ? -7.275 -1.157 16.428 1.00 84.50 90 LEU A CA 1
ATOM 732 C C . LEU A 1 90 ? -8.645 -1.840 16.531 1.00 84.50 90 LEU A C 1
ATOM 734 O O . LEU A 1 90 ? -9.439 -1.447 17.385 1.00 84.50 90 LEU A O 1
ATOM 738 N N . GLU A 1 91 ? -8.916 -2.841 15.690 1.00 82.25 91 GLU A N 1
ATOM 739 C CA . GLU A 1 91 ? -10.129 -3.666 15.745 1.00 82.25 91 GLU A CA 1
ATOM 740 C C . GLU A 1 91 ? -10.208 -4.435 17.071 1.00 82.25 91 GLU A C 1
ATOM 742 O O . GLU A 1 91 ? -11.227 -4.356 17.756 1.00 82.25 91 GLU A O 1
ATOM 747 N N . LEU A 1 92 ? -9.115 -5.091 17.483 1.00 83.88 92 LEU A N 1
ATOM 748 C CA . LEU A 1 92 ? -9.032 -5.817 18.756 1.00 83.88 92 LEU A CA 1
ATOM 749 C C . LEU A 1 92 ? -9.278 -4.892 19.956 1.00 83.88 92 LEU A C 1
ATOM 751 O O . LEU A 1 92 ? -10.135 -5.175 20.787 1.00 83.88 92 LEU A O 1
ATOM 755 N N . LYS A 1 93 ? -8.613 -3.731 19.999 1.00 79.69 93 LYS A N 1
ATOM 756 C CA . LYS A 1 93 ? -8.805 -2.736 21.069 1.00 79.69 93 LYS A CA 1
ATOM 757 C C . LYS A 1 93 ? -10.219 -2.144 21.097 1.00 79.69 93 LYS A C 1
ATOM 759 O O . LYS A 1 93 ? -10.700 -1.739 22.153 1.00 79.69 93 LYS A O 1
ATOM 764 N N . GLY A 1 94 ? -10.865 -2.023 19.938 1.00 68.69 94 GLY A N 1
ATOM 765 C CA . GLY A 1 94 ? -12.248 -1.562 19.833 1.00 68.69 94 GLY A CA 1
ATOM 766 C C . GLY 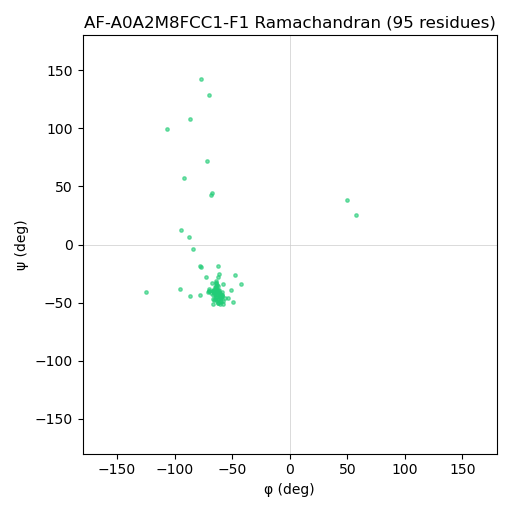A 1 94 ? -13.265 -2.599 20.310 1.00 68.69 94 GLY A C 1
ATOM 767 O O . GLY A 1 94 ? -14.319 -2.203 20.788 1.00 68.69 94 GLY A O 1
ATOM 768 N N . SER A 1 95 ? -12.940 -3.891 20.207 1.00 62.50 95 SER A N 1
ATOM 769 C CA . SER A 1 95 ? -13.790 -5.003 20.650 1.00 62.50 95 SER A CA 1
ATOM 770 C C . SER A 1 95 ? -13.777 -5.231 22.167 1.00 62.50 95 SER A C 1
ATOM 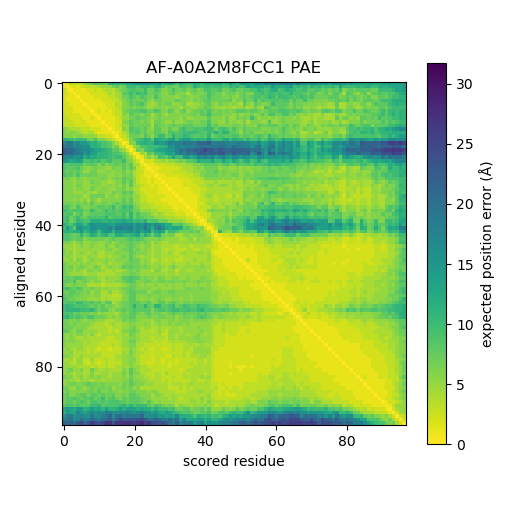772 O O . SER A 1 95 ? -14.664 -5.911 22.672 1.00 62.50 95 SER A O 1
ATOM 774 N N . GLU A 1 96 ? -12.778 -4.712 22.885 1.00 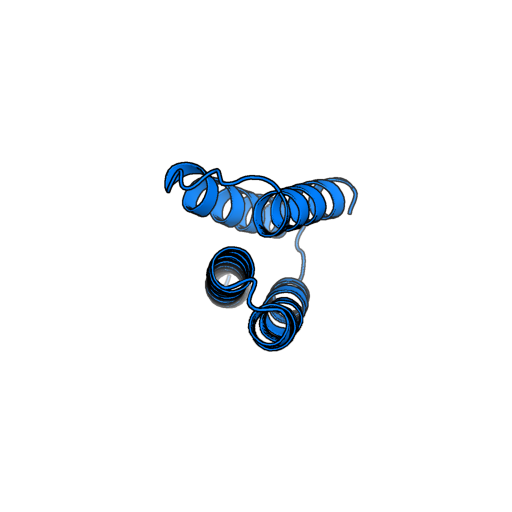55.47 96 GLU A N 1
ATOM 775 C CA . GLU A 1 96 ? -12.676 -4.809 24.351 1.00 55.47 96 GLU A CA 1
ATOM 776 C C . GLU A 1 96 ? -13.473 -3.720 25.100 1.00 55.47 96 GLU A C 1
ATOM 778 O O . GLU A 1 96 ? -13.507 -3.729 26.330 1.00 55.47 96 GLU A O 1
ATOM 783 N N . ARG A 1 97 ? -14.096 -2.771 24.385 1.00 47.75 97 ARG A N 1
ATOM 784 C CA . ARG A 1 97 ? -14.971 -1.729 24.950 1.00 47.75 97 ARG A CA 1
ATOM 785 C C . ARG A 1 97 ? -16.436 -2.030 24.682 1.00 47.75 97 ARG A C 1
ATOM 787 O O . ARG A 1 97 ? -17.242 -1.712 25.580 1.00 47.75 97 ARG A O 1
#